Protein AF-A0A971D431-F1 (afdb_monomer_lite)

Foldseek 3Di:
DDPLLVVDDLVLLVVDDLVQPPPRPSLVVLCVVPNNPRSSVVSVVSSVVSVCVVPPPPD

Radius of gyration: 11.29 Å; chains: 1; bounding box: 32×27×21 Å

Secondary structure (DSSP, 8-state):
--HHHHHS-HHHHHHS-TTT-TT-HHHHHHHHHH-HHHHHHHHHHHHHHHHHGGG----

Structure (mmCIF, N/CA/C/O backbone):
data_AF-A0A971D431-F1
#
_entry.id   AF-A0A971D431-F1
#
loop_
_atom_site.group_PDB
_atom_site.id
_atom_site.type_symbol
_atom_site.label_atom_id
_atom_site.label_alt_id
_atom_site.label_comp_id
_atom_site.label_asym_id
_atom_site.label_entity_id
_atom_site.label_seq_id
_atom_site.pdbx_PDB_ins_code
_atom_site.Cartn_x
_atom_site.Cartn_y
_atom_site.Cartn_z
_atom_site.occupancy
_atom_site.B_iso_or_equiv
_atom_site.auth_seq_id
_atom_site.auth_comp_id
_atom_site.auth_asym_id
_atom_site.auth_atom_id
_atom_site.pdbx_PDB_model_num
ATOM 1 N N . MET A 1 1 ? 4.704 -8.187 9.809 1.00 49.16 1 MET A N 1
ATOM 2 C CA . MET A 1 1 ? 4.347 -8.532 8.415 1.00 49.16 1 MET A CA 1
ATOM 3 C C . MET A 1 1 ? 2.906 -8.115 8.214 1.00 49.16 1 MET A C 1
ATOM 5 O O . MET A 1 1 ? 2.061 -8.566 8.968 1.00 49.16 1 MET A O 1
ATOM 9 N N . THR A 1 2 ? 2.634 -7.196 7.297 1.00 60.69 2 THR A N 1
ATOM 10 C CA . THR A 1 2 ? 1.277 -6.762 6.930 1.00 60.69 2 THR A CA 1
ATOM 11 C C . THR A 1 2 ? 0.565 -7.895 6.188 1.00 60.69 2 THR A C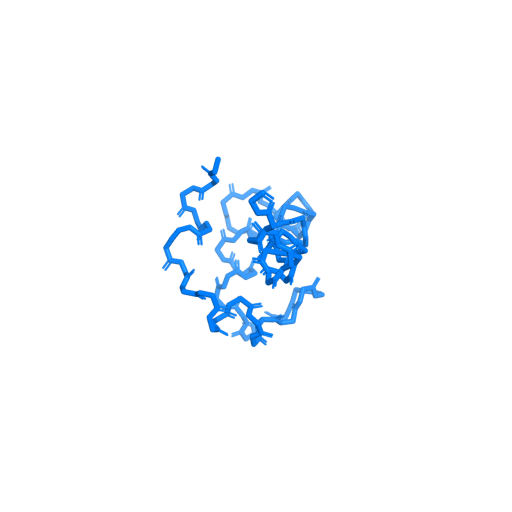 1
ATOM 13 O O . THR A 1 2 ? 1.163 -8.516 5.310 1.00 60.69 2 THR A O 1
ATOM 16 N N . LYS A 1 3 ? -0.704 -8.174 6.521 1.00 69.75 3 LYS A N 1
ATOM 17 C CA . LYS A 1 3 ? -1.516 -9.212 5.850 1.00 69.75 3 LYS A CA 1
ATOM 18 C C . LYS A 1 3 ? -1.563 -9.002 4.335 1.00 69.75 3 LYS A C 1
ATOM 20 O O . LYS A 1 3 ? -1.441 -9.957 3.578 1.00 69.75 3 LYS A O 1
ATOM 25 N N . LEU A 1 4 ? -1.648 -7.749 3.888 1.00 73.69 4 LEU A N 1
ATOM 26 C CA . LEU A 1 4 ? -1.601 -7.401 2.468 1.00 73.69 4 LEU A CA 1
ATOM 27 C C . LEU A 1 4 ? -0.306 -7.847 1.784 1.00 73.69 4 LEU A C 1
ATOM 29 O O . LEU A 1 4 ? -0.344 -8.289 0.644 1.00 73.69 4 LEU A O 1
ATOM 33 N N . ARG A 1 5 ? 0.841 -7.810 2.467 1.00 72.31 5 ARG A N 1
ATOM 34 C CA . ARG A 1 5 ? 2.103 -8.271 1.882 1.00 72.31 5 ARG A CA 1
ATOM 35 C C . ARG A 1 5 ? 2.113 -9.738 1.526 1.00 72.31 5 ARG A C 1
ATOM 37 O O . ARG A 1 5 ? 2.656 -10.093 0.483 1.00 72.31 5 ARG A O 1
ATOM 44 N N . ASP A 1 6 ? 1.535 -10.546 2.398 1.00 75.88 6 ASP A N 1
ATOM 45 C CA . ASP A 1 6 ? 1.483 -11.992 2.240 1.00 75.88 6 ASP A CA 1
ATOM 46 C C . ASP A 1 6 ? 0.433 -12.415 1.202 1.00 75.88 6 ASP A C 1
ATOM 48 O O . ASP A 1 6 ? 0.668 -13.330 0.418 1.00 75.88 6 ASP A O 1
ATOM 52 N N 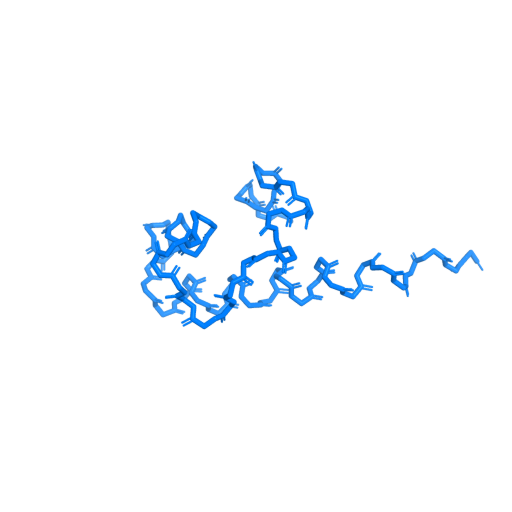. GLN A 1 7 ? -0.664 -11.654 1.087 1.00 79.44 7 GLN A N 1
ATOM 53 C CA . GLN A 1 7 ? -1.705 -11.872 0.073 1.00 79.44 7 GLN A CA 1
ATOM 54 C C . GLN A 1 7 ? -1.213 -11.719 -1.374 1.00 79.44 7 GLN A C 1
ATOM 56 O O . GLN A 1 7 ? -1.826 -12.244 -2.305 1.00 79.44 7 GLN A O 1
ATOM 61 N N . PHE A 1 8 ? -0.105 -11.010 -1.599 1.00 79.12 8 PHE A N 1
ATOM 62 C CA . PHE A 1 8 ? 0.451 -10.825 -2.935 1.00 79.12 8 PHE A CA 1
ATOM 63 C C . PHE A 1 8 ? 1.785 -11.559 -3.089 1.00 79.12 8 PHE A C 1
ATOM 65 O O . PHE A 1 8 ? 2.746 -11.315 -2.362 1.00 79.12 8 PHE A O 1
ATOM 72 N N . SER A 1 9 ? 1.903 -12.412 -4.112 1.00 75.88 9 SER A N 1
ATOM 73 C CA . SER A 1 9 ? 3.169 -13.095 -4.405 1.00 75.88 9 SER A CA 1
ATOM 74 C C . SER A 1 9 ? 4.292 -12.115 -4.756 1.00 75.88 9 SER A C 1
ATOM 76 O O . SER A 1 9 ? 4.072 -11.092 -5.412 1.00 75.88 9 SER A O 1
ATOM 78 N N . ARG A 1 10 ? 5.544 -12.483 -4.440 1.00 77.00 10 ARG A N 1
ATOM 79 C CA . ARG A 1 10 ? 6.752 -11.689 -4.762 1.00 77.00 10 ARG A CA 1
ATOM 80 C C . ARG A 1 10 ? 6.830 -11.243 -6.228 1.00 77.00 10 ARG A C 1
ATOM 82 O O . ARG A 1 10 ? 7.367 -10.177 -6.511 1.00 77.00 10 ARG A O 1
ATOM 89 N N . LYS A 1 11 ? 6.292 -12.034 -7.164 1.00 76.75 11 LYS A N 1
ATOM 90 C CA . LYS A 1 11 ? 6.248 -11.697 -8.597 1.00 76.75 11 LYS A CA 1
ATOM 91 C C . LYS A 1 11 ? 5.370 -10.468 -8.868 1.00 76.75 11 LYS A C 1
ATOM 93 O O . LYS A 1 11 ? 5.816 -9.549 -9.544 1.00 76.75 11 LYS A O 1
ATOM 98 N N . LYS A 1 12 ? 4.196 -10.402 -8.232 1.00 77.50 12 LYS A N 1
ATOM 99 C CA . LYS A 1 12 ? 3.283 -9.248 -8.257 1.00 77.50 12 LYS A CA 1
ATOM 100 C C . LYS A 1 12 ? 3.918 -8.013 -7.605 1.00 77.50 12 LYS A C 1
ATOM 102 O O . LYS A 1 12 ? 3.795 -6.912 -8.124 1.00 77.50 12 LYS A O 1
ATOM 107 N N . TRP A 1 13 ? 4.681 -8.195 -6.524 1.00 79.75 13 TRP A N 1
ATOM 108 C CA . TRP A 1 13 ? 5.466 -7.121 -5.893 1.00 79.75 13 TRP A CA 1
ATOM 109 C C . TRP A 1 13 ? 6.572 -6.558 -6.791 1.00 79.75 13 TRP A C 1
ATOM 111 O O . TRP A 1 13 ? 6.835 -5.354 -6.773 1.00 79.75 13 TRP A O 1
ATOM 121 N N . LYS A 1 14 ? 7.233 -7.429 -7.562 1.00 73.31 14 LYS A N 1
ATOM 122 C CA . LYS A 1 14 ? 8.301 -7.056 -8.496 1.00 73.31 14 LYS A CA 1
ATOM 123 C C . LYS A 1 14 ? 7.750 -6.276 -9.694 1.00 73.31 14 LYS A C 1
ATOM 125 O O . LYS A 1 14 ? 8.389 -5.318 -10.120 1.00 73.31 14 LYS A O 1
ATOM 130 N N . ASP A 1 15 ? 6.570 -6.672 -10.167 1.00 75.44 15 ASP A N 1
ATOM 131 C CA . ASP A 1 15 ? 5.826 -6.024 -11.253 1.00 75.44 15 ASP A CA 1
ATOM 132 C C . ASP A 1 15 ? 5.155 -4.707 -10.812 1.00 75.44 15 ASP A C 1
ATOM 134 O O . ASP A 1 15 ? 4.994 -3.767 -11.586 1.00 75.44 15 ASP A O 1
ATOM 138 N N . CYS A 1 16 ? 4.834 -4.580 -9.521 1.00 75.56 16 CYS A N 1
ATOM 139 C CA . CYS A 1 16 ? 4.201 -3.384 -8.987 1.00 75.56 16 CYS A CA 1
ATOM 140 C C . CYS A 1 16 ? 5.086 -2.132 -9.104 1.00 75.56 16 CYS A C 1
ATOM 142 O O . CYS A 1 16 ? 6.199 -2.052 -8.564 1.00 75.56 16 CYS A O 1
ATOM 144 N N . CYS A 1 17 ? 4.535 -1.084 -9.717 1.00 67.31 17 CYS A N 1
ATOM 145 C CA . CYS A 1 17 ? 5.095 0.261 -9.702 1.00 67.31 17 CYS A CA 1
ATOM 146 C C . CYS A 1 17 ? 4.766 0.955 -8.371 1.00 67.31 17 CYS A C 1
ATOM 148 O O . CYS A 1 17 ? 3.685 1.510 -8.181 1.00 67.31 17 CYS A O 1
ATOM 150 N N . GLY A 1 18 ? 5.727 0.979 -7.447 1.00 62.34 18 GLY A N 1
ATOM 151 C CA . GLY A 1 18 ? 5.628 1.633 -6.130 1.00 62.34 18 GLY A CA 1
ATOM 152 C C . GLY A 1 18 ? 5.530 3.164 -6.149 1.00 62.34 18 GLY A C 1
ATOM 153 O O . GLY A 1 18 ? 5.855 3.795 -5.154 1.00 62.34 18 GLY A O 1
ATOM 154 N N . LYS A 1 19 ? 5.102 3.757 -7.269 1.00 65.12 19 LYS A N 1
ATOM 155 C CA . LYS A 1 19 ? 4.631 5.146 -7.366 1.00 65.12 19 LYS A CA 1
ATOM 156 C C . LYS A 1 19 ? 3.103 5.262 -7.226 1.00 65.12 19 LYS A C 1
ATOM 158 O O . LYS A 1 19 ? 2.571 6.352 -7.374 1.00 65.12 19 LYS A O 1
ATOM 163 N N . GLY A 1 20 ? 2.397 4.158 -6.961 1.00 60.91 20 GLY A N 1
ATOM 164 C CA . GLY A 1 20 ? 0.931 4.153 -6.924 1.00 60.91 20 GLY A CA 1
ATOM 165 C C . GLY A 1 20 ? 0.330 4.014 -8.312 1.00 60.91 20 GLY A C 1
ATOM 166 O O . GLY A 1 20 ? -0.550 4.779 -8.700 1.00 60.91 20 GLY A O 1
ATOM 167 N N . CYS A 1 21 ? 0.830 3.061 -9.100 1.00 64.44 21 CYS A N 1
ATOM 168 C CA . CYS A 1 21 ? 0.167 2.742 -10.355 1.00 64.44 21 CYS A CA 1
ATOM 169 C C . CYS A 1 21 ? -1.230 2.193 -10.069 1.00 64.44 21 CYS A C 1
ATOM 171 O O . CYS A 1 21 ? -1.352 1.177 -9.390 1.00 64.44 21 CYS A O 1
ATOM 173 N N . LYS A 1 22 ? -2.257 2.797 -10.680 1.00 64.94 22 LYS A N 1
ATOM 174 C CA . LYS A 1 22 ? -3.640 2.285 -10.667 1.00 64.94 22 LYS A CA 1
ATOM 175 C C . LYS A 1 22 ? -3.750 0.826 -11.133 1.00 64.94 22 LYS A C 1
ATOM 177 O O . LYS A 1 22 ? -4.652 0.123 -10.721 1.00 64.94 22 LYS A O 1
ATOM 182 N N . LYS A 1 23 ? -2.820 0.351 -11.971 1.00 67.94 23 LYS A N 1
ATOM 183 C CA . LYS A 1 23 ? -2.764 -1.056 -12.410 1.00 67.94 23 LYS A CA 1
ATOM 184 C C . LYS A 1 23 ? -2.235 -2.024 -11.345 1.00 67.94 23 LYS A C 1
ATOM 186 O O . LYS A 1 23 ? -2.350 -3.233 -11.518 1.00 67.94 23 LYS A O 1
ATOM 191 N N . CYS A 1 24 ? -1.625 -1.531 -10.268 1.00 79.31 24 CYS A N 1
ATOM 192 C CA . CYS A 1 24 ? -1.090 -2.397 -9.232 1.00 79.31 24 CYS A CA 1
ATOM 193 C C . CYS A 1 24 ? -2.142 -2.642 -8.147 1.00 79.31 24 CYS A C 1
ATOM 195 O O . CYS A 1 24 ? -2.350 -1.796 -7.282 1.00 79.31 24 CYS A O 1
ATOM 197 N N . ALA A 1 25 ? -2.729 -3.842 -8.146 1.00 82.75 25 ALA A N 1
ATOM 198 C CA . ALA A 1 25 ? -3.681 -4.276 -7.119 1.00 82.75 25 ALA A CA 1
ATOM 199 C C . ALA A 1 25 ? -3.119 -4.149 -5.690 1.00 82.75 25 ALA A C 1
ATOM 201 O O . ALA A 1 25 ? -3.856 -3.856 -4.759 1.00 82.75 25 ALA A O 1
ATOM 202 N N . ILE A 1 26 ? -1.798 -4.297 -5.526 1.00 83.19 26 ILE A N 1
ATOM 203 C CA . ILE A 1 26 ? -1.118 -4.077 -4.244 1.00 83.19 26 ILE A CA 1
ATOM 204 C C . ILE A 1 26 ? -1.214 -2.609 -3.829 1.00 83.19 26 ILE A C 1
ATOM 206 O O . ILE A 1 26 ? -1.560 -2.312 -2.695 1.00 83.19 26 ILE A O 1
ATOM 210 N N . ALA A 1 27 ? -0.925 -1.682 -4.746 1.00 83.44 27 ALA A N 1
ATOM 211 C CA . ALA A 1 27 ? -1.005 -0.258 -4.450 1.00 83.44 27 ALA A CA 1
ATOM 212 C C . ALA A 1 27 ? -2.433 0.146 -4.088 1.00 83.44 27 ALA A C 1
ATOM 214 O O . ALA A 1 27 ? -2.626 0.866 -3.117 1.00 83.44 27 ALA A O 1
ATOM 215 N N . GLN A 1 28 ? -3.410 -0.374 -4.829 1.00 85.81 28 GLN A N 1
ATOM 216 C CA . GLN A 1 28 ? -4.818 -0.108 -4.577 1.00 85.81 28 GLN A CA 1
ATOM 217 C C . GLN A 1 28 ? -5.255 -0.629 -3.204 1.00 85.81 28 GLN A C 1
ATOM 219 O O . GLN A 1 28 ? -5.756 0.149 -2.406 1.00 85.81 28 GLN A O 1
ATOM 224 N N . ALA A 1 29 ? -4.942 -1.885 -2.873 1.00 86.50 29 ALA A N 1
ATOM 225 C CA . ALA A 1 29 ? -5.305 -2.469 -1.584 1.00 86.50 29 ALA A CA 1
ATOM 226 C C . ALA A 1 29 ? -4.641 -1.752 -0.396 1.00 86.50 29 ALA A C 1
ATOM 228 O O . ALA A 1 29 ? -5.276 -1.524 0.627 1.00 86.50 29 ALA A O 1
ATOM 229 N N . TYR A 1 30 ? -3.380 -1.328 -0.535 1.00 86.25 30 TYR A N 1
ATOM 230 C CA . TYR A 1 30 ? -2.714 -0.525 0.495 1.00 86.25 30 TYR A CA 1
ATOM 231 C C . TYR A 1 30 ? -3.345 0.865 0.644 1.00 86.25 30 TYR A C 1
ATOM 233 O O . TYR A 1 30 ? -3.438 1.375 1.758 1.00 86.25 30 TYR A O 1
ATOM 241 N N . GLN A 1 31 ? -3.759 1.491 -0.459 1.00 86.56 31 GLN A N 1
ATOM 242 C CA . GLN A 1 31 ? -4.434 2.789 -0.433 1.00 86.56 31 GLN A CA 1
ATOM 243 C C . GLN A 1 31 ? -5.867 2.698 0.104 1.00 86.56 31 GLN A C 1
ATOM 245 O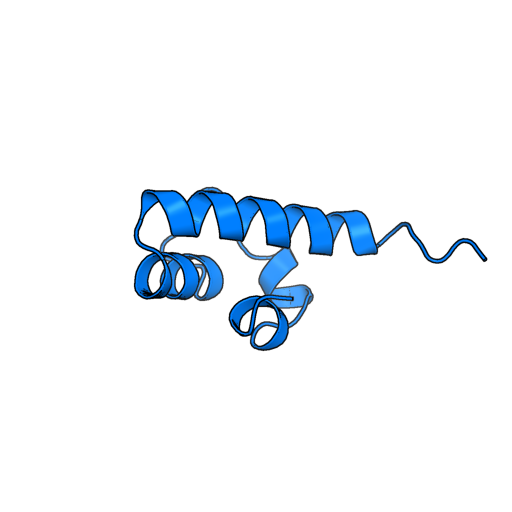 O . GLN A 1 31 ? -6.307 3.648 0.742 1.00 86.56 31 GLN A O 1
ATOM 250 N N . GLU A 1 32 ? -6.575 1.593 -0.132 1.00 87.06 32 GLU A N 1
ATOM 251 C CA . GLU A 1 32 ? -7.897 1.327 0.448 1.00 87.06 32 GLU A CA 1
ATOM 252 C C . GLU A 1 32 ? -7.803 1.022 1.948 1.00 87.06 32 GLU A C 1
ATOM 254 O O . GLU A 1 32 ? -8.598 1.548 2.718 1.00 87.06 32 GLU A O 1
ATOM 259 N N . GLU A 1 33 ? -6.808 0.244 2.388 1.00 88.06 33 GLU A N 1
ATOM 260 C CA . GLU A 1 33 ? -6.687 -0.156 3.799 1.00 88.06 33 GLU A CA 1
ATOM 261 C C . GLU A 1 33 ? -6.088 0.941 4.694 1.00 88.06 33 GLU A C 1
ATOM 263 O O . GLU A 1 33 ? -6.530 1.124 5.825 1.00 88.06 33 GLU A O 1
ATOM 268 N N . TYR A 1 34 ? -5.088 1.684 4.206 1.00 86.38 34 TYR A N 1
ATOM 269 C CA . TYR A 1 34 ? -4.367 2.690 5.005 1.00 86.38 34 TYR A CA 1
ATOM 270 C C . TYR A 1 34 ? -4.559 4.131 4.514 1.00 86.38 34 TYR A C 1
ATOM 272 O O . TYR A 1 34 ? -4.015 5.066 5.097 1.00 86.38 34 TYR A O 1
ATOM 280 N N . GLY A 1 35 ? -5.296 4.344 3.427 1.00 86.06 35 GLY A N 1
ATOM 281 C CA . GLY A 1 35 ? -5.435 5.655 2.801 1.00 86.06 35 GLY A CA 1
ATOM 282 C C . GLY A 1 35 ? -4.319 5.974 1.802 1.00 86.06 35 GLY A C 1
ATOM 283 O O . GLY A 1 35 ? -3.261 5.346 1.743 1.00 86.06 35 GLY A O 1
ATOM 284 N N . ARG A 1 36 ? -4.552 6.994 0.969 1.00 83.44 36 ARG A N 1
ATOM 285 C CA . ARG A 1 36 ? -3.729 7.263 -0.223 1.00 83.44 36 ARG A CA 1
ATOM 286 C C . ARG A 1 36 ? -2.250 7.525 0.085 1.00 83.44 36 ARG A C 1
ATOM 288 O O . ARG A 1 36 ? -1.399 7.094 -0.690 1.00 83.44 36 ARG A O 1
ATOM 295 N N . LYS A 1 37 ? -1.964 8.244 1.176 1.00 84.75 37 LYS A N 1
ATOM 296 C CA . LYS A 1 37 ? -0.619 8.695 1.576 1.00 84.75 37 LYS A CA 1
ATOM 297 C C . LYS A 1 37 ? 0.115 7.608 2.374 1.00 84.75 37 LYS A C 1
ATOM 299 O O . LYS A 1 37 ? 1.151 7.128 1.925 1.00 84.75 37 LYS A O 1
ATOM 304 N N . ASP A 1 38 ? -0.498 7.137 3.458 1.00 86.75 38 ASP A N 1
ATOM 305 C CA . ASP A 1 38 ? 0.032 6.077 4.329 1.00 86.75 38 ASP A CA 1
ATOM 306 C C . ASP A 1 38 ? 0.182 4.735 3.591 1.00 86.75 38 ASP A C 1
ATOM 308 O O . ASP A 1 38 ? 1.205 4.053 3.685 1.00 86.75 38 ASP A O 1
ATOM 312 N N . GLY A 1 39 ? -0.806 4.385 2.763 1.00 87.19 39 GLY A N 1
ATOM 313 C CA . GLY A 1 39 ? -0.773 3.199 1.914 1.00 87.19 39 GLY A CA 1
ATOM 314 C C . GLY A 1 39 ? 0.381 3.218 0.917 1.00 87.19 39 GLY A C 1
ATOM 315 O O . GLY A 1 39 ? 1.033 2.197 0.712 1.00 87.19 39 GLY A O 1
ATOM 316 N N . LEU A 1 40 ? 0.696 4.382 0.337 1.00 85.19 40 LEU A N 1
ATOM 317 C CA . LEU A 1 40 ? 1.846 4.542 -0.556 1.00 85.19 40 LEU A CA 1
ATOM 318 C C . LEU A 1 40 ? 3.180 4.368 0.175 1.00 85.19 40 LEU A C 1
ATOM 320 O O . LEU A 1 40 ? 4.067 3.694 -0.353 1.00 85.19 40 LEU A O 1
ATOM 324 N N . GLU A 1 41 ? 3.329 4.939 1.371 1.00 87.38 41 GLU A N 1
ATOM 325 C CA . GLU A 1 41 ? 4.548 4.788 2.175 1.00 87.38 41 GLU A CA 1
ATOM 326 C C . GLU A 1 41 ? 4.774 3.330 2.586 1.00 87.38 41 GLU A C 1
ATOM 328 O O . GLU A 1 41 ? 5.850 2.770 2.346 1.00 87.38 41 GLU A O 1
ATOM 333 N N . ARG A 1 42 ? 3.731 2.673 3.106 1.00 85.69 42 ARG A N 1
ATOM 334 C CA . ARG A 1 42 ? 3.763 1.256 3.492 1.00 85.69 42 ARG A CA 1
ATOM 335 C C . ARG A 1 42 ? 4.024 0.339 2.298 1.00 85.69 42 ARG A C 1
ATOM 337 O O . ARG A 1 42 ? 4.880 -0.542 2.382 1.00 85.69 42 ARG A O 1
ATOM 344 N N . LEU A 1 43 ? 3.363 0.581 1.163 1.00 85.75 43 LEU A N 1
ATOM 345 C CA . LEU A 1 43 ? 3.607 -0.137 -0.090 1.00 85.75 43 LEU A CA 1
ATOM 346 C C . LEU A 1 43 ? 5.079 -0.036 -0.496 1.00 85.75 43 LEU A C 1
ATOM 348 O O . LEU A 1 43 ? 5.684 -1.031 -0.893 1.00 85.75 43 LEU A O 1
ATOM 352 N N . ASN A 1 44 ? 5.666 1.159 -0.425 1.00 83.88 44 ASN A N 1
ATOM 353 C CA . ASN A 1 44 ? 7.050 1.372 -0.832 1.00 83.88 44 ASN A CA 1
ATOM 354 C C . ASN A 1 44 ? 8.028 0.671 0.123 1.00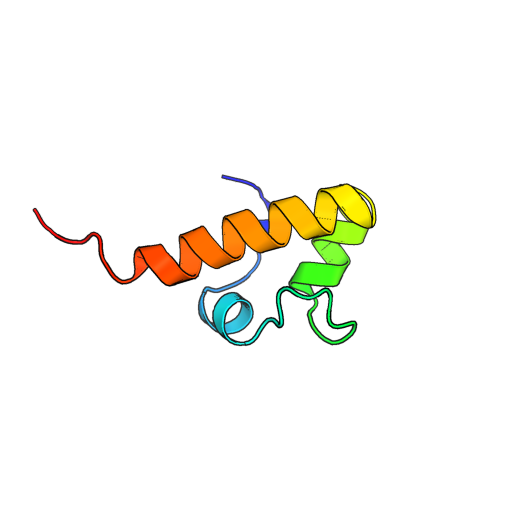 83.88 44 ASN A C 1
ATOM 356 O O . ASN A 1 44 ? 8.966 0.013 -0.335 1.00 83.88 44 ASN A O 1
ATOM 360 N N . ALA A 1 45 ? 7.770 0.733 1.432 1.00 84.81 45 ALA A N 1
ATOM 361 C CA . ALA A 1 45 ? 8.546 0.029 2.448 1.00 84.81 45 ALA A CA 1
ATOM 362 C C . ALA A 1 45 ? 8.516 -1.496 2.244 1.00 84.81 45 ALA A C 1
ATOM 364 O O . ALA A 1 45 ? 9.574 -2.131 2.174 1.00 84.81 45 ALA A O 1
ATOM 365 N N . ASP A 1 46 ? 7.331 -2.085 2.058 1.00 83.50 46 ASP A N 1
ATOM 366 C CA . ASP A 1 46 ? 7.189 -3.524 1.819 1.00 83.50 46 ASP A CA 1
ATOM 367 C C . ASP A 1 46 ? 7.765 -3.943 0.469 1.00 83.50 46 ASP A C 1
ATOM 369 O O . ASP A 1 46 ? 8.481 -4.941 0.380 1.00 83.50 46 ASP A O 1
ATOM 373 N N . ARG A 1 47 ? 7.570 -3.145 -0.582 1.00 80.88 47 ARG A N 1
ATOM 374 C CA . ARG A 1 47 ? 8.184 -3.389 -1.891 1.00 80.88 47 ARG A CA 1
ATOM 375 C C . ARG A 1 47 ? 9.705 -3.364 -1.800 1.00 80.88 47 ARG A C 1
ATOM 377 O O . ARG A 1 47 ? 10.360 -4.227 -2.384 1.00 80.88 47 ARG A O 1
ATOM 384 N N . LYS A 1 48 ? 10.282 -2.422 -1.046 1.00 80.00 48 LYS A N 1
ATOM 385 C CA . LYS A 1 48 ? 11.725 -2.366 -0.774 1.00 80.00 48 LYS A CA 1
ATOM 386 C C . LYS A 1 48 ? 12.179 -3.598 0.004 1.00 80.00 48 LYS A C 1
ATOM 388 O O . LYS A 1 48 ? 13.210 -4.166 -0.345 1.00 80.00 48 LYS A O 1
ATOM 393 N N . ALA A 1 49 ? 11.407 -4.054 0.991 1.00 80.62 49 ALA A N 1
ATOM 394 C CA . ALA A 1 49 ? 11.694 -5.274 1.740 1.00 80.62 49 ALA A CA 1
ATOM 395 C C . ALA A 1 49 ? 11.649 -6.529 0.851 1.00 80.62 49 ALA A C 1
ATOM 397 O O . ALA A 1 49 ? 12.563 -7.347 0.916 1.00 80.62 49 ALA A O 1
ATOM 398 N N . VAL A 1 50 ? 10.663 -6.655 -0.043 1.00 78.38 50 VAL A N 1
ATOM 399 C CA . VAL A 1 50 ? 10.562 -7.768 -1.004 1.00 78.38 50 VAL A CA 1
ATOM 400 C C . VAL A 1 50 ? 11.704 -7.732 -2.025 1.00 78.38 50 VAL A C 1
ATOM 402 O O . VAL A 1 50 ? 12.280 -8.774 -2.331 1.00 78.38 50 VAL A O 1
ATOM 405 N N . LYS A 1 51 ? 12.092 -6.544 -2.514 1.00 71.38 51 LYS A N 1
ATOM 406 C CA . LYS A 1 51 ? 13.239 -6.379 -3.427 1.00 71.38 51 LYS A CA 1
ATOM 407 C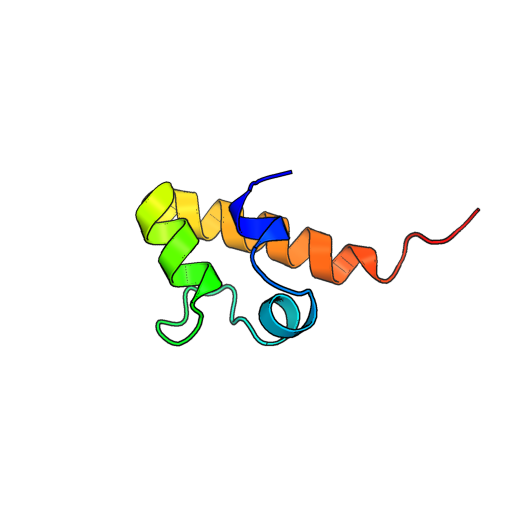 C . LYS A 1 51 ? 14.574 -6.690 -2.738 1.00 71.38 51 LYS A C 1
ATOM 409 O O . LYS A 1 51 ? 15.432 -7.335 -3.332 1.00 71.38 51 LYS A O 1
ATOM 414 N N . LYS A 1 52 ? 14.751 -6.245 -1.488 1.00 66.25 52 LYS A N 1
ATOM 415 C CA . LYS A 1 52 ? 15.971 -6.455 -0.687 1.00 66.25 52 LYS A CA 1
ATOM 416 C C . LYS A 1 52 ? 16.065 -7.883 -0.134 1.00 66.25 52 LYS A C 1
ATOM 418 O O . LYS A 1 52 ? 17.166 -8.392 0.047 1.00 66.25 52 LYS A O 1
ATOM 423 N N . GLY A 1 53 ? 14.931 -8.561 0.048 1.00 56.12 53 GLY A N 1
ATOM 424 C CA . GLY A 1 53 ? 14.831 -9.969 0.447 1.00 56.12 53 GLY A CA 1
ATOM 425 C C . GLY A 1 53 ? 15.416 -10.967 -0.559 1.00 56.12 53 GLY A C 1
ATOM 426 O O . GLY A 1 53 ? 15.541 -12.140 -0.232 1.00 56.12 53 GLY A O 1
ATOM 427 N N . GLY A 1 54 ? 15.839 -10.518 -1.746 1.00 52.00 54 GLY A N 1
ATOM 428 C CA . GLY A 1 54 ? 16.694 -11.306 -2.639 1.00 52.00 54 GLY A CA 1
ATOM 429 C C . GLY A 1 54 ? 18.154 -11.428 -2.176 1.00 52.00 54 GLY A C 1
ATOM 430 O O . GLY A 1 54 ? 18.899 -12.196 -2.770 1.00 52.0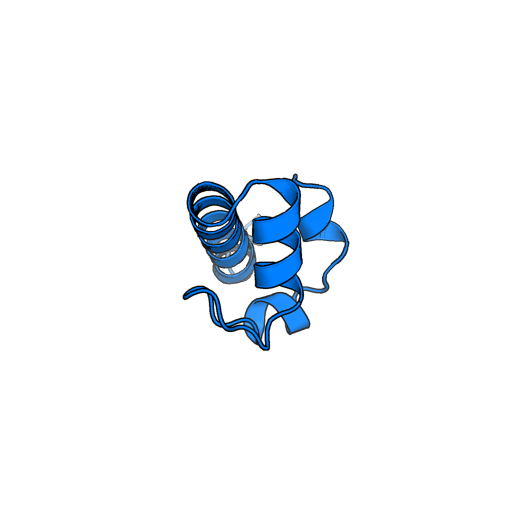0 54 GLY A O 1
ATOM 431 N N . LYS A 1 55 ? 18.585 -10.689 -1.139 1.00 48.00 55 LYS A N 1
ATOM 432 C CA . LYS A 1 55 ? 19.986 -10.652 -0.680 1.00 48.00 55 LYS A CA 1
ATOM 433 C C . LYS A 1 55 ? 20.154 -10.789 0.842 1.00 48.00 55 LYS A C 1
ATOM 435 O O . LYS A 1 55 ? 20.950 -10.078 1.449 1.00 48.00 55 LYS A O 1
ATOM 440 N N . LYS A 1 56 ? 19.417 -11.701 1.485 1.00 42.56 56 LYS A N 1
ATOM 441 C CA . LYS A 1 56 ? 19.792 -12.171 2.833 1.00 42.56 56 LYS A CA 1
ATOM 442 C C . LYS A 1 56 ? 19.420 -13.637 3.067 1.00 42.56 56 LYS A C 1
ATOM 444 O O . LYS A 1 56 ? 18.690 -13.973 3.986 1.00 42.56 56 LYS A O 1
ATOM 449 N N . GLY A 1 57 ? 19.936 -14.492 2.190 1.00 40.84 57 GLY A N 1
ATOM 450 C CA . GLY A 1 57 ? 20.370 -15.836 2.559 1.00 40.84 57 GLY A CA 1
ATOM 451 C C . GLY A 1 57 ? 21.895 -15.803 2.616 1.00 40.84 57 GLY A C 1
ATOM 452 O O . GLY A 1 57 ? 22.552 -16.145 1.644 1.00 40.84 57 GLY A O 1
ATOM 453 N N . GLY A 1 58 ? 22.442 -15.255 3.695 1.00 39.72 58 GLY A N 1
ATOM 454 C CA . GLY A 1 58 ? 23.853 -15.368 4.045 1.00 39.72 58 GLY A CA 1
ATOM 455 C C . GLY A 1 58 ? 23.856 -15.875 5.473 1.00 39.72 58 GLY A C 1
ATOM 456 O O . GLY A 1 58 ? 23.579 -15.091 6.378 1.00 39.72 58 GLY A O 1
ATOM 457 N N . LYS A 1 59 ? 23.962 -17.198 5.582 1.00 38.88 59 LYS A N 1
ATOM 458 C CA . LYS A 1 59 ? 24.121 -17.973 6.811 1.00 38.88 59 LYS A CA 1
ATOM 459 C C . LYS A 1 59 ? 25.350 -17.498 7.579 1.00 38.88 59 LYS A C 1
ATOM 461 O O . LYS A 1 59 ? 26.332 -17.129 6.898 1.00 38.88 59 LYS A O 1
#

Sequence (59 aa):
MTKLRDQFSRKKWKDCCGKGCKKCAIAQAYQEEYGRKDGLERLNADRKAVKKGGKKGGK

pLDDT: mean 73.89, std 13.5, range [38.88, 88.06]